Protein AF-A0A4Y2DE16-F1 (afdb_monomer)

Solvent-accessible surface area (backbone atoms only — not comparable to full-atom values): 7317 Å² total; per-residue (Å²): 122,81,62,39,61,54,33,52,76,71,64,49,88,58,48,91,75,67,40,81,88,37,67,68,49,38,42,52,48,53,42,47,43,38,72,76,58,60,56,80,66,57,80,79,70,42,56,50,52,67,37,72,87,43,82,62,26,63,57,46,47,53,53,46,35,57,73,73,64,53,92,62,85,50,69,67,59,40,50,53,48,52,49,51,50,33,53,51,47,61,49,48,62,49,49,53,64,55,59,64,60,75,71,75,73,83,78,76,84,87,82,82,79,81,84,82,81,135

Structure (mmCIF, N/CA/C/O backbone):
data_AF-A0A4Y2DE16-F1
#
_entry.id   AF-A0A4Y2DE16-F1
#
loop_
_atom_site.group_PDB
_atom_site.id
_atom_site.type_symbol
_atom_site.label_atom_id
_atom_site.label_alt_id
_atom_site.label_comp_id
_atom_site.label_asym_id
_atom_site.label_entity_id
_atom_site.label_seq_id
_atom_site.pdbx_PDB_ins_code
_atom_site.Cartn_x
_atom_site.Cartn_y
_atom_site.Cartn_z
_atom_site.occupancy
_atom_site.B_iso_or_equiv
_atom_site.auth_seq_id
_atom_site.auth_comp_id
_atom_site.auth_asym_id
_atom_site.auth_atom_id
_atom_site.pdbx_PDB_model_num
ATOM 1 N N . MET A 1 1 ? 9.498 14.409 6.745 1.00 49.62 1 MET A N 1
ATOM 2 C CA . MET A 1 1 ? 8.720 14.672 7.982 1.00 49.62 1 MET A CA 1
ATOM 3 C C . MET A 1 1 ? 7.240 14.266 7.889 1.00 49.62 1 MET A C 1
ATOM 5 O O . MET A 1 1 ? 6.677 13.946 8.925 1.00 49.62 1 MET A O 1
ATOM 9 N N . ALA A 1 2 ? 6.583 14.263 6.715 1.00 58.75 2 ALA A N 1
ATOM 10 C CA . ALA A 1 2 ? 5.144 13.948 6.627 1.00 58.75 2 ALA A CA 1
ATOM 11 C C . ALA A 1 2 ? 4.805 12.451 6.820 1.00 58.75 2 ALA A C 1
ATOM 13 O O . ALA A 1 2 ? 3.845 12.124 7.513 1.00 58.75 2 ALA A O 1
ATOM 14 N N . TYR A 1 3 ? 5.627 11.541 6.287 1.00 68.88 3 TYR A N 1
ATOM 15 C CA . TYR A 1 3 ? 5.362 10.093 6.335 1.00 68.88 3 TYR A CA 1
ATOM 16 C C . TYR A 1 3 ? 5.705 9.439 7.680 1.00 68.88 3 TYR A C 1
ATOM 18 O O . TYR A 1 3 ? 5.103 8.437 8.046 1.00 68.88 3 TYR A O 1
ATOM 26 N N . GLN A 1 4 ? 6.611 10.040 8.457 1.00 73.50 4 GLN A N 1
ATOM 27 C CA . GLN A 1 4 ? 7.114 9.477 9.715 1.00 73.50 4 GLN A CA 1
ATOM 28 C C . GLN A 1 4 ? 5.996 9.251 10.741 1.00 73.50 4 GLN A C 1
ATOM 30 O O . GLN A 1 4 ? 5.927 8.196 11.353 1.00 73.50 4 GLN A O 1
ATOM 35 N N . ARG A 1 5 ? 5.062 10.203 10.864 1.00 74.44 5 ARG A N 1
ATOM 36 C CA . ARG A 1 5 ? 3.916 10.083 11.783 1.00 74.44 5 ARG A CA 1
ATOM 37 C C . ARG A 1 5 ? 2.958 8.966 11.374 1.00 74.44 5 ARG A C 1
ATOM 39 O O . ARG A 1 5 ? 2.434 8.276 12.236 1.00 74.44 5 ARG A O 1
ATOM 46 N N . LYS A 1 6 ? 2.737 8.790 10.065 1.00 75.62 6 LYS A N 1
ATOM 47 C CA . LYS 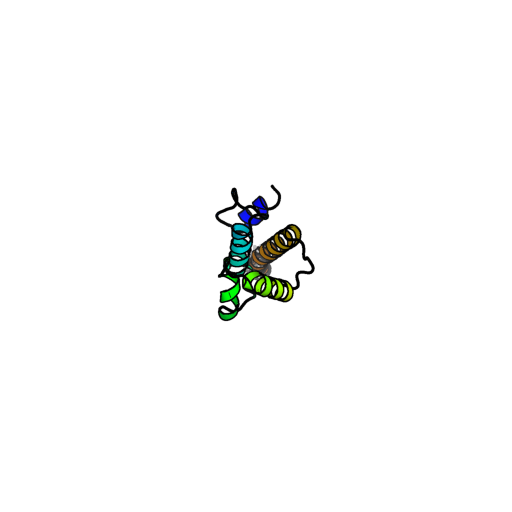A 1 6 ? 1.884 7.717 9.532 1.00 75.62 6 LYS A CA 1
ATOM 48 C C . LYS A 1 6 ? 2.548 6.353 9.744 1.00 75.62 6 LYS A C 1
ATOM 50 O O . LYS A 1 6 ? 1.899 5.436 10.217 1.00 75.62 6 LYS A O 1
ATOM 55 N N . LEU A 1 7 ? 3.848 6.245 9.471 1.00 80.88 7 LEU A N 1
ATOM 56 C CA . LEU A 1 7 ? 4.632 5.025 9.695 1.00 80.88 7 LEU A CA 1
ATOM 57 C C . LEU A 1 7 ? 4.718 4.645 11.182 1.00 80.88 7 LEU A C 1
ATOM 59 O O . LEU A 1 7 ? 4.628 3.467 11.511 1.00 80.88 7 LEU A O 1
ATOM 63 N N . GLU A 1 8 ? 4.862 5.630 12.072 1.00 79.19 8 GLU A N 1
ATOM 64 C CA . GLU A 1 8 ? 4.873 5.423 13.525 1.00 79.19 8 GLU A CA 1
ATOM 65 C C . GLU A 1 8 ? 3.511 4.972 14.046 1.00 79.19 8 GLU A C 1
ATOM 67 O O . GLU A 1 8 ? 3.450 4.024 14.824 1.00 79.19 8 GLU A O 1
ATOM 72 N N . ALA A 1 9 ? 2.425 5.586 13.566 1.00 76.69 9 ALA A N 1
ATOM 73 C CA . ALA A 1 9 ? 1.067 5.178 13.919 1.00 76.69 9 ALA A CA 1
ATOM 74 C C . ALA A 1 9 ? 0.779 3.717 13.538 1.00 76.69 9 ALA A C 1
ATOM 76 O O . ALA A 1 9 ? 0.062 3.043 14.265 1.00 76.69 9 ALA A O 1
ATOM 77 N N . LEU A 1 10 ? 1.374 3.243 12.439 1.00 78.31 10 LEU A N 1
ATOM 78 C CA . LEU A 1 10 ? 1.264 1.863 11.965 1.00 78.31 10 LEU A CA 1
ATOM 79 C C . LE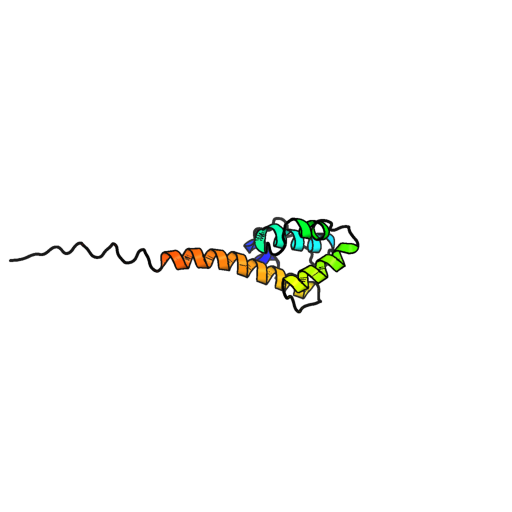U A 1 10 ? 2.268 0.905 12.646 1.00 78.31 10 LEU A C 1
ATOM 81 O O . LEU A 1 10 ? 2.181 -0.307 12.484 1.00 78.31 10 LEU A O 1
ATOM 85 N N . GLY A 1 11 ? 3.264 1.412 13.381 1.00 74.44 11 GLY A N 1
ATOM 86 C CA . GLY A 1 11 ? 4.301 0.584 14.009 1.00 74.44 11 GLY A CA 1
ATOM 87 C C . GLY A 1 11 ? 5.333 0.002 13.033 1.00 74.44 11 GLY A C 1
ATOM 88 O O . GLY A 1 11 ? 5.923 -1.049 13.299 1.00 74.44 11 GLY A O 1
ATOM 89 N N . TYR A 1 12 ? 5.575 0.659 11.895 1.00 77.94 12 TYR A N 1
ATOM 90 C CA . TYR A 1 12 ? 6.593 0.218 10.940 1.00 77.94 12 TYR A CA 1
ATOM 91 C C . TYR A 1 12 ? 7.998 0.335 11.549 1.00 77.94 12 TYR A C 1
ATOM 93 O O . TYR A 1 12 ? 8.325 1.329 12.175 1.00 77.94 12 TYR A O 1
ATOM 101 N N . MET A 1 13 ? 8.879 -0.649 11.364 1.00 69.12 13 MET A N 1
ATOM 102 C CA . MET A 1 13 ? 10.198 -0.658 12.026 1.00 69.12 13 MET A CA 1
ATOM 103 C C . MET A 1 13 ? 11.235 0.305 11.410 1.00 69.12 13 MET A C 1
ATOM 105 O O . MET A 1 13 ? 12.149 0.745 12.105 1.00 69.12 13 MET A O 1
ATOM 109 N N . LYS A 1 14 ? 11.095 0.683 10.128 1.00 68.88 14 LYS A N 1
ATOM 110 C CA . LYS A 1 14 ? 12.026 1.589 9.421 1.00 68.88 14 LYS A CA 1
ATOM 111 C C . LYS A 1 14 ? 11.505 3.033 9.315 1.00 68.88 14 LYS A C 1
ATOM 113 O O . LYS A 1 14 ? 11.547 3.645 8.256 1.00 68.88 14 LYS A O 1
ATOM 118 N N . ILE A 1 15 ? 11.005 3.611 10.403 1.00 73.31 15 ILE A N 1
ATOM 119 C CA . ILE A 1 15 ? 10.377 4.951 10.375 1.00 73.31 15 ILE A CA 1
ATOM 120 C C . ILE A 1 15 ? 11.379 6.077 10.045 1.00 73.31 15 ILE A C 1
ATOM 122 O O . ILE A 1 15 ? 11.011 7.067 9.418 1.00 73.31 15 ILE A O 1
ATOM 126 N N . ASN A 1 16 ? 12.641 5.942 10.473 1.00 69.12 16 ASN A N 1
ATOM 127 C CA . ASN A 1 16 ? 13.668 6.985 10.317 1.00 69.12 16 ASN A CA 1
ATOM 128 C C . ASN A 1 16 ? 14.462 6.902 9.003 1.00 69.12 16 ASN A C 1
ATOM 130 O O . ASN A 1 16 ? 15.017 7.911 8.583 1.00 69.12 16 ASN A O 1
ATOM 134 N N . ASP A 1 17 ? 14.515 5.726 8.376 1.00 74.62 17 ASP A N 1
ATOM 135 C CA . ASP A 1 17 ? 15.356 5.458 7.196 1.00 74.62 17 ASP A CA 1
ATOM 136 C C . ASP A 1 17 ? 14.529 5.255 5.913 1.00 74.62 17 ASP A C 1
ATOM 138 O O . ASP A 1 17 ? 15.066 5.056 4.831 1.00 74.62 17 ASP A O 1
ATOM 142 N N . PHE A 1 18 ? 13.197 5.309 6.017 1.00 80.56 18 PHE A N 1
ATOM 143 C CA . PHE A 1 18 ? 12.320 5.091 4.876 1.00 80.56 18 PHE A CA 1
ATOM 144 C C . PHE A 1 18 ? 12.476 6.191 3.818 1.00 80.56 18 PHE A C 1
ATOM 146 O O . PHE A 1 18 ? 12.200 7.369 4.070 1.00 80.56 18 PHE A O 1
ATOM 153 N N . ASN A 1 19 ? 12.833 5.775 2.603 1.00 82.00 19 ASN A N 1
ATOM 154 C CA . ASN A 1 19 ? 12.929 6.644 1.444 1.00 82.00 19 ASN A CA 1
ATOM 155 C C . ASN A 1 19 ? 11.914 6.239 0.364 1.00 82.00 19 ASN A C 1
ATOM 157 O O . ASN A 1 19 ? 12.066 5.209 -0.285 1.00 82.00 19 ASN A O 1
ATOM 161 N N . VAL A 1 20 ? 10.914 7.090 0.114 1.00 81.12 20 VAL A N 1
ATOM 162 C CA . VAL A 1 20 ? 9.889 6.864 -0.926 1.00 81.12 20 VAL A CA 1
ATOM 163 C C . VAL A 1 20 ? 10.474 6.832 -2.344 1.00 81.12 20 VAL A C 1
ATOM 165 O O . VAL A 1 20 ? 9.901 6.213 -3.236 1.00 81.12 20 VAL A O 1
ATOM 168 N N . PHE A 1 21 ? 11.632 7.464 -2.555 1.00 80.56 21 PHE A N 1
ATOM 169 C CA . PHE A 1 21 ? 12.328 7.455 -3.841 1.00 80.56 21 PHE A CA 1
ATOM 170 C C . PHE A 1 21 ? 13.118 6.162 -4.076 1.00 80.56 21 PHE A C 1
ATOM 172 O O . PHE A 1 21 ? 13.478 5.876 -5.215 1.00 80.56 21 PHE A O 1
ATOM 179 N N . CYS A 1 22 ? 13.378 5.381 -3.024 1.00 84.81 22 CYS A N 1
ATOM 180 C CA . CYS A 1 22 ? 14.061 4.101 -3.125 1.00 84.81 22 CYS A CA 1
ATOM 181 C C . CYS A 1 22 ? 13.057 3.012 -3.506 1.00 84.81 22 CYS A C 1
ATOM 183 O O . CYS A 1 22 ? 12.088 2.762 -2.787 1.00 84.81 22 CYS A O 1
ATOM 185 N N . ASP A 1 23 ? 13.299 2.346 -4.633 1.00 83.12 23 ASP A N 1
ATOM 186 C CA . ASP A 1 23 ? 12.464 1.244 -5.101 1.00 83.12 23 ASP A CA 1
ATOM 187 C C . ASP A 1 23 ? 12.337 0.128 -4.070 1.00 83.12 23 ASP A C 1
ATOM 189 O O . ASP A 1 23 ? 11.232 -0.336 -3.811 1.00 83.12 23 ASP A O 1
ATOM 193 N N . GLU A 1 24 ? 13.433 -0.274 -3.435 1.00 84.38 24 GLU A N 1
ATOM 194 C CA . GLU A 1 24 ? 13.410 -1.363 -2.459 1.00 84.38 24 GLU A CA 1
ATOM 195 C C . GLU A 1 24 ? 12.587 -1.014 -1.216 1.00 84.38 24 GLU A C 1
ATOM 197 O O . GLU A 1 24 ? 11.767 -1.827 -0.779 1.00 84.38 24 GLU A O 1
ATOM 202 N N . ASP A 1 25 ? 12.752 0.193 -0.665 1.00 85.44 25 ASP A N 1
ATOM 203 C CA . ASP A 1 25 ? 11.987 0.626 0.507 1.00 85.44 25 ASP A CA 1
ATOM 204 C C . ASP A 1 25 ? 10.513 0.838 0.164 1.00 85.44 25 ASP A C 1
ATOM 206 O O . ASP A 1 25 ? 9.647 0.388 0.915 1.00 85.44 25 ASP A O 1
ATOM 210 N N . PHE A 1 26 ? 10.205 1.442 -0.987 1.00 85.62 26 PHE A N 1
ATOM 211 C CA . PHE A 1 26 ? 8.826 1.619 -1.440 1.00 85.62 26 PHE A CA 1
ATOM 212 C C . PHE A 1 26 ? 8.124 0.272 -1.639 1.00 85.62 26 PHE A C 1
ATOM 214 O O . PHE A 1 26 ? 7.046 0.048 -1.087 1.00 85.62 26 PHE A O 1
ATOM 221 N N . ARG A 1 27 ? 8.752 -0.658 -2.368 1.00 87.19 27 ARG A N 1
ATOM 222 C CA . ARG A 1 27 ? 8.202 -2.000 -2.612 1.00 87.19 27 ARG A CA 1
ATOM 223 C C . ARG A 1 27 ? 8.015 -2.760 -1.296 1.00 87.19 27 ARG A C 1
ATOM 225 O O . ARG A 1 27 ? 6.961 -3.353 -1.076 1.00 87.19 27 ARG A O 1
ATOM 232 N N . SER A 1 28 ? 8.990 -2.679 -0.387 1.00 85.31 28 SER A N 1
ATOM 233 C CA . SER A 1 28 ? 8.912 -3.301 0.942 1.00 85.31 28 SER A CA 1
ATOM 234 C C . SER A 1 28 ? 7.794 -2.711 1.804 1.00 85.31 28 SER A C 1
ATOM 236 O O . SER A 1 28 ? 7.117 -3.455 2.514 1.00 85.31 28 SER A O 1
ATOM 238 N N . LEU A 1 29 ? 7.575 -1.394 1.741 1.00 85.50 29 LEU A N 1
ATOM 239 C CA . LEU A 1 29 ? 6.480 -0.734 2.447 1.00 85.50 29 LEU A CA 1
ATOM 240 C C . LEU A 1 29 ? 5.124 -1.208 1.922 1.00 85.50 29 LEU A C 1
ATOM 242 O O . LEU A 1 29 ? 4.271 -1.564 2.726 1.00 85.50 29 LEU A O 1
ATOM 246 N N . VAL A 1 30 ? 4.928 -1.250 0.601 1.00 85.88 30 VAL A N 1
ATOM 247 C CA . VAL A 1 30 ? 3.664 -1.702 -0.010 1.00 85.88 30 VAL A CA 1
ATOM 248 C C . VAL A 1 30 ? 3.336 -3.134 0.418 1.00 85.88 30 VAL A C 1
ATOM 250 O O . VAL A 1 30 ? 2.224 -3.397 0.867 1.00 85.88 30 VAL A O 1
ATOM 253 N N . VAL A 1 31 ? 4.313 -4.046 0.354 1.00 84.88 31 VAL A N 1
ATOM 254 C CA . VAL A 1 31 ? 4.139 -5.441 0.801 1.00 84.88 31 VAL A CA 1
ATOM 255 C C . VAL A 1 31 ? 3.785 -5.509 2.281 1.00 84.88 31 VAL A C 1
ATOM 257 O O . VAL A 1 31 ? 2.923 -6.291 2.674 1.00 84.88 31 VAL A O 1
ATOM 260 N N . TRP A 1 32 ? 4.443 -4.698 3.109 1.00 86.75 32 TRP A N 1
ATOM 261 C CA . TRP A 1 32 ? 4.175 -4.663 4.540 1.00 86.75 32 TRP A CA 1
ATOM 262 C C . TRP A 1 32 ? 2.769 -4.129 4.846 1.00 86.75 32 TRP A C 1
ATOM 264 O O . TRP A 1 32 ? 2.045 -4.754 5.620 1.00 86.75 32 TRP A O 1
ATOM 274 N N . LEU A 1 33 ? 2.358 -3.028 4.203 1.00 85.44 33 LEU A N 1
ATOM 275 C CA . LEU A 1 33 ? 1.013 -2.461 4.343 1.00 85.44 33 LEU A CA 1
ATOM 276 C C . LEU A 1 33 ? -0.045 -3.478 3.928 1.00 85.44 33 LEU A C 1
ATOM 278 O O . LEU A 1 33 ? -1.036 -3.647 4.630 1.00 85.44 33 LEU A O 1
ATOM 282 N N . GLU A 1 34 ? 0.183 -4.187 2.828 1.00 84.25 34 GLU A N 1
ATOM 283 C CA . GLU A 1 34 ? -0.738 -5.199 2.334 1.00 84.25 34 GLU A CA 1
ATOM 284 C C . GLU A 1 34 ? -0.832 -6.427 3.247 1.00 84.25 34 GLU A C 1
ATOM 286 O O . GLU A 1 34 ? -1.920 -6.943 3.492 1.00 84.25 34 GLU A O 1
ATOM 291 N N . ASP A 1 35 ? 0.287 -6.890 3.799 1.00 80.62 35 ASP A N 1
ATOM 292 C CA . ASP A 1 35 ? 0.306 -8.085 4.641 1.00 80.62 35 ASP A CA 1
ATOM 293 C C . ASP A 1 35 ? -0.242 -7.828 6.056 1.00 80.62 35 ASP A C 1
ATOM 295 O O . ASP A 1 35 ? -0.960 -8.663 6.624 1.00 80.62 35 ASP A O 1
ATOM 299 N N . GLN A 1 36 ? 0.067 -6.660 6.622 1.00 76.06 36 GLN A N 1
ATOM 300 C CA . GLN A 1 36 ? -0.259 -6.327 8.006 1.00 76.06 36 GLN A CA 1
ATOM 301 C C . GLN A 1 36 ? -1.570 -5.551 8.148 1.00 76.06 36 GLN A C 1
ATOM 303 O O . GLN A 1 36 ? -2.318 -5.846 9.076 1.00 76.06 36 GLN A O 1
ATOM 308 N N . VAL A 1 37 ? -1.874 -4.621 7.234 1.00 80.12 37 VAL A N 1
ATOM 309 C CA . VAL A 1 37 ? -2.948 -3.631 7.429 1.00 80.12 37 VAL A CA 1
ATOM 310 C C . VAL A 1 37 ? -4.082 -3.770 6.412 1.00 80.12 37 VAL A C 1
ATOM 312 O O . VAL A 1 37 ? -5.230 -3.967 6.796 1.00 80.12 37 VAL A O 1
ATOM 315 N N . ILE A 1 38 ? -3.783 -3.667 5.116 1.00 83.31 38 ILE A N 1
ATOM 316 C CA . ILE A 1 38 ? -4.793 -3.582 4.053 1.00 83.31 38 ILE A CA 1
ATOM 317 C C . ILE A 1 38 ? -5.432 -4.950 3.782 1.00 83.31 38 ILE A C 1
ATOM 319 O O . ILE A 1 38 ? -6.656 -5.033 3.679 1.00 83.31 38 ILE A O 1
ATOM 323 N N . ARG A 1 39 ? -4.624 -6.019 3.702 1.00 79.19 39 ARG A N 1
ATOM 324 C CA . ARG A 1 39 ? -5.045 -7.418 3.488 1.00 79.19 39 ARG A CA 1
ATOM 325 C C . ARG A 1 39 ? -6.138 -7.587 2.423 1.00 79.19 39 ARG A C 1
ATOM 327 O O . ARG A 1 39 ? -7.029 -8.419 2.583 1.00 79.19 39 ARG A O 1
ATOM 334 N N . GLN A 1 40 ? -6.075 -6.813 1.343 1.00 75.12 40 GLN A N 1
ATOM 335 C CA . GLN A 1 40 ? -7.030 -6.885 0.238 1.00 75.12 40 GLN A CA 1
ATOM 336 C C . GLN A 1 40 ? -6.822 -8.120 -0.642 1.00 75.12 40 GLN A C 1
ATOM 338 O O . GLN A 1 40 ? -7.791 -8.700 -1.125 1.00 75.12 40 GLN A O 1
ATOM 343 N N . TYR A 1 41 ? -5.579 -8.554 -0.822 1.00 72.31 41 TYR A N 1
ATOM 344 C CA . TYR A 1 41 ? -5.213 -9.691 -1.646 1.00 72.31 41 TYR A CA 1
ATOM 345 C C . TYR A 1 41 ? -5.225 -11.010 -0.876 1.00 72.31 41 TYR A C 1
ATOM 347 O O . TYR A 1 41 ? -4.693 -11.127 0.240 1.00 72.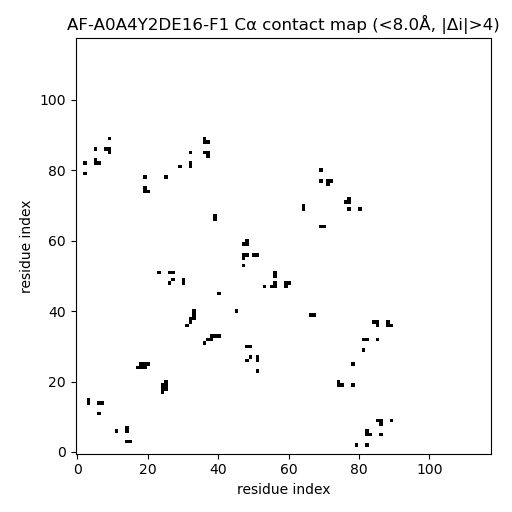31 41 TYR A O 1
ATOM 355 N N . ALA A 1 42 ? -5.765 -12.035 -1.542 1.00 68.06 42 ALA A N 1
ATOM 356 C CA . ALA A 1 42 ? -5.608 -13.429 -1.161 1.00 68.06 42 ALA A CA 1
ATOM 357 C C . ALA A 1 42 ? -4.129 -13.838 -1.226 1.00 68.06 42 ALA A C 1
ATOM 359 O O . ALA A 1 42 ? -3.336 -13.276 -1.977 1.00 68.06 42 ALA A O 1
ATOM 360 N N . ILE A 1 43 ? -3.748 -14.829 -0.420 1.00 66.19 43 ILE A N 1
ATOM 361 C CA . ILE A 1 43 ? -2.350 -15.259 -0.242 1.00 66.19 43 ILE A CA 1
ATOM 362 C C . ILE A 1 43 ? -1.682 -15.646 -1.577 1.00 6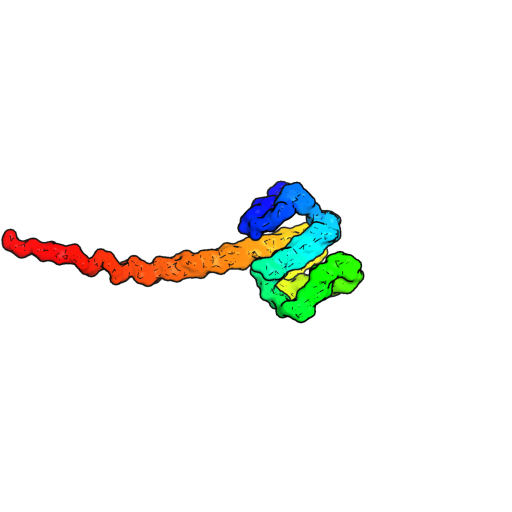6.19 43 ILE A C 1
ATOM 364 O O . ILE A 1 43 ? -0.472 -15.480 -1.723 1.00 66.19 43 ILE A O 1
ATOM 368 N N . GLU A 1 44 ? -2.464 -16.117 -2.547 1.00 70.00 44 GLU A N 1
ATOM 369 C CA . GLU A 1 44 ? -2.001 -16.586 -3.858 1.00 70.00 44 GLU A CA 1
ATOM 370 C C . GLU A 1 44 ? -1.513 -15.436 -4.758 1.00 70.00 44 GLU A C 1
ATOM 372 O O . GLU A 1 44 ? -0.443 -15.527 -5.357 1.00 70.00 44 GLU A O 1
ATOM 377 N N . ASP A 1 45 ? -2.214 -14.304 -4.758 1.00 70.25 45 ASP A N 1
ATOM 378 C CA . ASP A 1 45 ? -1.859 -13.105 -5.528 1.00 70.25 45 ASP A CA 1
ATOM 379 C C . ASP A 1 45 ? -0.786 -12.229 -4.846 1.00 70.25 45 ASP A C 1
ATOM 381 O O . ASP A 1 45 ? -0.282 -11.267 -5.428 1.00 70.25 45 ASP A O 1
ATOM 385 N N . ARG A 1 46 ? -0.376 -12.560 -3.611 1.00 70.25 46 ARG A N 1
ATOM 386 C CA . ARG A 1 46 ? 0.714 -11.849 -2.908 1.00 70.25 46 ARG A CA 1
ATOM 387 C C . ARG A 1 46 ? 2.104 -12.227 -3.407 1.00 70.25 46 ARG A C 1
ATOM 389 O O . ARG A 1 46 ? 3.060 -11.501 -3.132 1.00 70.25 46 ARG A O 1
ATOM 396 N N . ALA A 1 47 ? 2.239 -13.362 -4.094 1.00 74.81 47 ALA A N 1
ATOM 397 C CA . ALA A 1 47 ? 3.516 -13.855 -4.601 1.00 74.81 47 ALA A CA 1
ATOM 398 C C . ALA A 1 47 ? 4.272 -12.819 -5.464 1.00 74.81 47 ALA A C 1
ATOM 400 O O . ALA A 1 47 ? 5.419 -12.524 -5.123 1.00 74.81 47 ALA A O 1
ATOM 401 N N . PRO A 1 48 ? 3.663 -12.197 -6.496 1.00 76.31 48 PRO A N 1
ATOM 402 C CA . PRO A 1 48 ? 4.354 -11.210 -7.327 1.00 76.31 48 PRO A CA 1
ATOM 403 C C . PRO A 1 48 ? 4.692 -9.910 -6.581 1.00 76.31 48 PRO A C 1
ATOM 405 O O . PRO A 1 48 ? 5.764 -9.349 -6.799 1.00 76.31 48 PRO A O 1
ATOM 408 N N . LEU A 1 49 ? 3.844 -9.459 -5.646 1.00 78.94 49 LEU A N 1
ATOM 409 C CA . LEU A 1 49 ? 4.115 -8.269 -4.825 1.00 78.94 49 LEU A CA 1
ATOM 410 C C . LEU A 1 49 ? 5.285 -8.493 -3.858 1.00 78.94 49 LEU A C 1
ATOM 412 O O . LEU A 1 49 ? 6.088 -7.584 -3.649 1.00 78.94 49 LEU A O 1
ATOM 416 N N . ARG A 1 50 ? 5.422 -9.704 -3.299 1.00 74.94 50 ARG A N 1
ATOM 417 C CA . ARG A 1 50 ? 6.551 -10.081 -2.430 1.00 74.94 50 ARG A CA 1
ATOM 418 C C . ARG A 1 50 ? 7.886 -10.111 -3.163 1.00 74.94 50 ARG A C 1
ATOM 420 O O . ARG A 1 50 ? 8.925 -9.910 -2.533 1.00 74.94 50 ARG A O 1
ATOM 427 N N . THR A 1 51 ? 7.887 -10.376 -4.465 1.00 79.75 51 THR A N 1
ATOM 428 C CA . THR A 1 51 ? 9.120 -10.434 -5.250 1.00 79.75 51 THR A CA 1
ATOM 429 C C . THR A 1 51 ? 9.533 -9.035 -5.706 1.00 79.75 51 THR A C 1
ATOM 431 O O . THR A 1 51 ? 9.410 -8.678 -6.873 1.00 79.75 51 THR A O 1
ATOM 434 N N . ILE A 1 52 ? 10.079 -8.241 -4.778 1.00 77.81 52 ILE A N 1
ATOM 435 C CA . ILE A 1 52 ? 10.496 -6.847 -5.025 1.00 77.81 52 ILE A CA 1
ATOM 436 C C . ILE A 1 52 ? 11.549 -6.692 -6.136 1.00 77.81 52 ILE A C 1
ATOM 438 O O . ILE A 1 52 ? 11.708 -5.599 -6.664 1.00 77.81 52 ILE A O 1
ATOM 442 N N . ALA A 1 53 ? 12.263 -7.762 -6.495 1.00 74.06 53 ALA A N 1
ATOM 443 C CA . ALA A 1 53 ? 13.278 -7.772 -7.550 1.00 74.06 53 ALA A CA 1
ATOM 444 C C . ALA A 1 53 ? 12.735 -8.195 -8.930 1.00 74.06 53 ALA A C 1
ATOM 446 O O . ALA A 1 53 ? 13.484 -8.165 -9.906 1.00 74.06 53 ALA A O 1
ATOM 447 N N . SER A 1 54 ? 11.466 -8.604 -9.032 1.00 75.31 54 SER A N 1
ATOM 448 C CA . SER A 1 54 ? 10.894 -9.026 -10.313 1.00 75.31 54 SER A CA 1
ATOM 449 C C . SER A 1 54 ? 10.545 -7.826 -11.199 1.00 75.31 54 SER A C 1
ATOM 451 O O . SER A 1 54 ? 10.018 -6.831 -10.697 1.00 75.31 54 SER A O 1
ATOM 453 N N . PRO A 1 55 ? 10.767 -7.918 -12.521 1.00 75.75 55 PRO A N 1
ATOM 454 C CA . PRO A 1 55 ? 10.281 -6.920 -13.474 1.00 75.75 55 PRO A CA 1
ATOM 455 C C . PRO A 1 55 ? 8.744 -6.895 -13.543 1.00 75.75 55 PRO A C 1
ATOM 457 O O . PRO A 1 55 ? 8.155 -5.838 -13.738 1.00 75.75 55 PRO A O 1
ATOM 460 N N . ASP A 1 56 ? 8.084 -8.027 -13.279 1.00 81.19 56 ASP A N 1
ATOM 461 C CA . ASP A 1 56 ? 6.620 -8.136 -13.185 1.00 81.19 56 ASP A CA 1
ATOM 462 C C . ASP A 1 56 ? 6.022 -7.426 -11.956 1.00 81.19 56 ASP A C 1
ATOM 464 O O . ASP A 1 56 ? 4.802 -7.317 -11.831 1.00 81.19 56 ASP A O 1
ATOM 468 N N . TRP A 1 57 ? 6.859 -6.914 -11.042 1.00 84.50 57 TRP A N 1
ATOM 469 C CA . TRP A 1 57 ? 6.387 -6.206 -9.852 1.00 84.50 57 TRP A CA 1
ATOM 470 C C . TRP A 1 57 ? 5.593 -4.949 -10.216 1.00 84.50 57 TRP A C 1
ATOM 472 O O . TRP A 1 57 ? 4.585 -4.664 -9.582 1.00 84.50 57 TRP A O 1
ATOM 482 N N . GLU A 1 58 ? 6.000 -4.214 -11.255 1.00 82.62 58 GLU A N 1
ATOM 483 C CA . GLU A 1 58 ? 5.280 -3.013 -11.696 1.00 82.62 58 GLU A CA 1
ATOM 484 C C . GLU A 1 58 ? 3.880 -3.333 -12.238 1.00 82.62 58 GLU A C 1
ATOM 486 O O . GLU A 1 58 ? 2.949 -2.553 -12.033 1.00 82.62 58 GLU A O 1
ATOM 491 N N . ASP A 1 59 ? 3.710 -4.477 -12.902 1.00 85.19 59 ASP A N 1
ATOM 492 C CA . ASP A 1 59 ? 2.415 -4.917 -13.430 1.00 85.19 59 ASP A CA 1
ATOM 493 C C . ASP A 1 59 ? 1.484 -5.387 -12.303 1.00 85.19 59 ASP A C 1
ATOM 495 O O . ASP A 1 59 ? 0.336 -4.940 -12.186 1.00 85.19 59 ASP A O 1
ATOM 499 N N . ALA A 1 60 ? 2.029 -6.184 -11.380 1.00 84.06 60 ALA A N 1
ATOM 500 C CA . ALA A 1 60 ? 1.335 -6.573 -10.160 1.00 84.06 60 ALA A CA 1
ATOM 501 C C . ALA A 1 60 ? 0.956 -5.351 -9.312 1.00 84.06 60 ALA A C 1
ATOM 503 O O . ALA A 1 60 ? -0.152 -5.281 -8.787 1.00 84.06 60 ALA A O 1
ATOM 504 N N . PHE A 1 61 ? 1.835 -4.351 -9.230 1.00 84.44 61 PHE A N 1
ATOM 505 C CA . PHE A 1 61 ? 1.576 -3.107 -8.518 1.00 84.44 61 PHE A CA 1
ATOM 506 C C . PHE A 1 61 ? 0.479 -2.269 -9.186 1.00 84.44 61 PHE A C 1
ATOM 508 O O . PHE A 1 61 ? -0.383 -1.733 -8.498 1.00 84.44 61 PHE A O 1
ATOM 515 N N . LYS A 1 62 ? 0.425 -2.193 -10.520 1.00 84.94 62 LYS A N 1
ATOM 516 C CA . LYS A 1 62 ? -0.690 -1.530 -11.223 1.00 84.94 62 LYS A CA 1
ATOM 517 C C . LYS A 1 62 ? -2.022 -2.230 -10.974 1.00 84.94 62 LYS A C 1
ATOM 519 O O . LYS A 1 62 ? -3.026 -1.568 -10.711 1.00 84.94 62 LYS A O 1
ATOM 524 N N . THR A 1 63 ? -2.026 -3.559 -11.021 1.00 84.88 63 THR A N 1
ATOM 525 C CA . THR A 1 63 ? -3.212 -4.361 -10.694 1.00 84.88 63 THR A CA 1
ATOM 526 C C . THR A 1 63 ? -3.636 -4.119 -9.247 1.00 84.88 63 THR A C 1
ATOM 528 O O . THR A 1 63 ? -4.816 -3.893 -8.979 1.00 84.88 63 THR A O 1
ATOM 531 N N . TYR A 1 64 ? -2.658 -4.051 -8.341 1.00 84.75 64 TYR A N 1
ATOM 532 C CA . TYR A 1 64 ? -2.863 -3.729 -6.937 1.00 84.75 64 TYR A CA 1
ATOM 533 C C . TYR A 1 64 ? -3.533 -2.369 -6.750 1.00 84.75 64 TYR A C 1
ATOM 535 O O . TYR A 1 64 ? -4.547 -2.277 -6.061 1.00 84.75 64 TYR A O 1
ATOM 543 N N . LEU A 1 65 ? -3.026 -1.329 -7.418 1.00 85.00 65 LEU A N 1
ATOM 544 C CA . LEU A 1 65 ? -3.608 0.014 -7.379 1.00 85.00 65 LEU A CA 1
ATOM 545 C C . LEU A 1 65 ? -5.058 0.035 -7.862 1.00 85.00 65 LEU A C 1
ATOM 547 O O . LEU A 1 65 ? -5.886 0.723 -7.268 1.00 85.00 65 LEU A O 1
ATOM 551 N N . ASN A 1 66 ? -5.384 -0.752 -8.887 1.00 83.75 66 ASN A N 1
ATOM 552 C CA . ASN A 1 66 ? -6.757 -0.885 -9.363 1.00 83.75 66 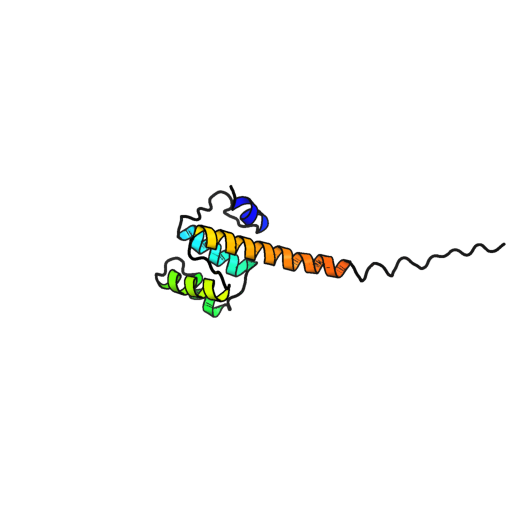ASN A CA 1
ATOM 553 C C . ASN A 1 66 ? -7.654 -1.593 -8.330 1.00 83.75 66 ASN A C 1
ATOM 555 O O . ASN A 1 66 ? -8.765 -1.137 -8.063 1.00 83.75 66 ASN A O 1
ATOM 559 N N . ALA A 1 67 ? -7.155 -2.649 -7.678 1.00 82.00 67 ALA A N 1
ATOM 560 C CA . ALA A 1 67 ? -7.886 -3.364 -6.629 1.00 82.00 67 ALA A CA 1
ATOM 561 C C . ALA A 1 67 ? -8.217 -2.458 -5.433 1.00 82.00 67 ALA A C 1
ATOM 563 O O . ALA A 1 67 ? -9.351 -2.444 -4.958 1.00 82.00 67 ALA A O 1
ATOM 564 N N . VAL A 1 68 ? -7.264 -1.627 -5.000 1.00 81.56 68 VAL A N 1
ATOM 565 C CA . VAL A 1 68 ? -7.499 -0.630 -3.943 1.00 81.56 68 VAL A CA 1
ATOM 566 C C . VAL A 1 68 ? -8.235 0.623 -4.456 1.00 81.56 68 VAL A C 1
ATOM 568 O O . VAL A 1 68 ? -8.537 1.520 -3.674 1.00 81.56 68 VAL A O 1
ATOM 571 N N . SER A 1 69 ? -8.572 0.689 -5.751 1.00 83.31 69 SER A N 1
ATOM 572 C CA . SER A 1 69 ? -9.196 1.849 -6.409 1.00 83.31 69 SER A CA 1
ATOM 573 C C . SER A 1 69 ? -8.421 3.156 -6.189 1.00 83.31 69 SER A C 1
ATOM 575 O O . SER A 1 69 ? -9.010 4.213 -5.953 1.00 83.31 69 SER A O 1
ATOM 577 N N . CYS A 1 70 ? -7.090 3.091 -6.253 1.00 80.81 70 CYS A N 1
ATOM 578 C CA . CYS A 1 70 ? -6.224 4.262 -6.173 1.00 80.81 70 CYS A CA 1
ATOM 579 C C . CYS A 1 70 ? -6.251 5.028 -7.512 1.00 80.81 70 CYS A C 1
ATOM 581 O O . CYS A 1 70 ? -5.889 4.456 -8.542 1.00 80.81 70 CYS A O 1
ATOM 583 N N . PRO A 1 71 ? -6.654 6.314 -7.534 1.00 80.06 71 PRO A N 1
ATOM 584 C CA . PRO A 1 71 ? -6.715 7.112 -8.761 1.00 80.06 71 PRO A CA 1
ATOM 585 C C . PRO A 1 71 ? -5.377 7.777 -9.133 1.00 80.06 71 PRO A C 1
ATOM 587 O O . PRO A 1 71 ? -5.304 8.462 -10.152 1.00 80.06 71 PRO A O 1
ATOM 590 N N . PHE A 1 72 ? -4.338 7.621 -8.310 1.00 82.12 72 PHE A N 1
ATOM 591 C CA . PHE A 1 72 ? -3.052 8.298 -8.475 1.00 82.12 72 PHE A CA 1
ATOM 592 C C . PHE A 1 72 ? -2.050 7.430 -9.237 1.00 82.12 72 PHE A C 1
ATOM 594 O O . PHE A 1 72 ? -2.076 6.204 -9.157 1.00 82.12 72 PHE A O 1
ATOM 601 N N . SER A 1 73 ? -1.152 8.084 -9.973 1.00 78.06 73 SER A N 1
ATOM 602 C CA . SER A 1 73 ? -0.049 7.432 -10.700 1.00 78.06 73 SER A CA 1
ATOM 603 C C . SER A 1 73 ? 1.328 7.861 -10.188 1.00 78.06 73 SER A C 1
ATOM 605 O O . SER A 1 73 ? 2.311 7.158 -10.418 1.00 78.06 73 SER A O 1
ATOM 607 N N . ASP A 1 74 ? 1.405 8.983 -9.469 1.00 84.69 74 ASP A N 1
ATOM 608 C CA . ASP A 1 74 ? 2.637 9.483 -8.875 1.00 84.69 74 ASP A CA 1
ATOM 609 C C . ASP A 1 74 ? 3.030 8.689 -7.632 1.00 84.69 74 ASP A C 1
ATOM 611 O O . ASP A 1 74 ? 2.219 8.420 -6.746 1.00 84.69 74 ASP A O 1
ATOM 615 N N . ARG A 1 75 ? 4.315 8.341 -7.540 1.00 81.75 75 ARG A N 1
ATOM 616 C CA . ARG A 1 75 ? 4.852 7.487 -6.471 1.00 81.75 75 ARG A CA 1
ATOM 617 C C . ARG A 1 75 ? 4.590 8.057 -5.079 1.00 81.75 75 ARG A C 1
ATOM 619 O O . ARG A 1 75 ? 4.233 7.314 -4.168 1.00 81.75 75 ARG A O 1
ATOM 626 N N . GLU A 1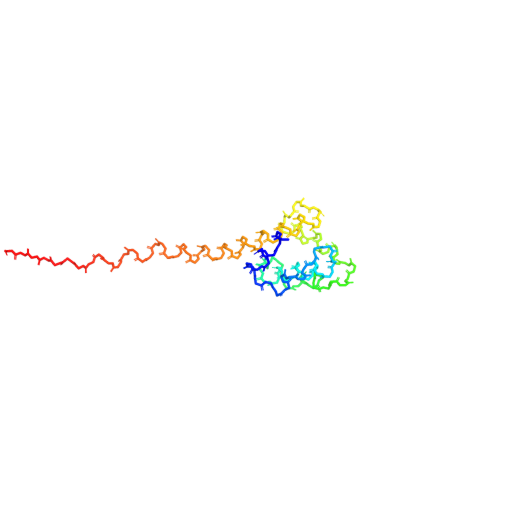 76 ? 4.765 9.365 -4.923 1.00 84.06 76 GLU A N 1
ATOM 627 C CA . GLU A 1 76 ? 4.556 10.062 -3.652 1.00 84.06 76 GLU A CA 1
ATOM 628 C C . GLU A 1 76 ? 3.077 10.096 -3.262 1.00 84.06 76 GLU A C 1
ATOM 630 O O . GLU A 1 76 ? 2.740 9.779 -2.123 1.00 84.06 76 GLU A O 1
ATOM 635 N N . GLU A 1 77 ? 2.190 10.411 -4.209 1.00 86.19 77 GLU A N 1
ATOM 636 C CA . GLU A 1 77 ? 0.745 10.446 -3.966 1.00 86.19 77 GLU A CA 1
ATOM 637 C C . GLU A 1 77 ? 0.197 9.053 -3.656 1.00 86.19 77 GLU A C 1
ATOM 639 O O . GLU A 1 77 ? -0.582 8.884 -2.722 1.00 86.19 77 GLU A O 1
ATOM 644 N N . VAL A 1 78 ? 0.657 8.036 -4.386 1.00 86.69 78 VAL A N 1
ATOM 645 C CA . VAL A 1 78 ? 0.306 6.638 -4.135 1.00 86.69 78 VAL A CA 1
ATOM 646 C C . VAL A 1 78 ? 0.798 6.190 -2.756 1.00 86.69 78 VAL A C 1
ATOM 648 O O . VAL A 1 78 ? 0.038 5.560 -2.021 1.00 86.69 78 VAL A O 1
ATOM 651 N N . ALA A 1 79 ? 2.032 6.537 -2.366 1.00 84.56 79 ALA A N 1
ATOM 652 C CA . ALA A 1 79 ? 2.541 6.258 -1.021 1.00 84.56 79 ALA A CA 1
ATOM 653 C C . ALA A 1 79 ? 1.671 6.924 0.052 1.00 84.56 79 ALA A C 1
ATOM 655 O O . ALA A 1 79 ? 1.278 6.282 1.027 1.00 84.56 79 ALA A O 1
ATOM 656 N N . ASP A 1 80 ? 1.360 8.211 -0.128 1.00 84.50 80 ASP A N 1
ATOM 657 C CA . ASP A 1 80 ? 0.568 8.982 0.825 1.00 84.50 80 ASP A CA 1
ATOM 658 C C . ASP A 1 80 ? -0.855 8.430 0.959 1.00 84.50 80 ASP A C 1
ATOM 660 O O . ASP A 1 80 ? -1.364 8.301 2.080 1.00 84.50 80 ASP A O 1
ATOM 664 N N . TRP A 1 81 ? -1.452 8.040 -0.170 1.00 88.25 81 TRP A N 1
ATOM 665 C CA . TRP A 1 81 ? -2.770 7.427 -0.255 1.00 88.25 81 TRP A CA 1
ATOM 666 C C . TRP A 1 81 ? -2.803 6.061 0.428 1.00 88.25 81 TRP A C 1
ATOM 668 O O . TRP A 1 81 ? -3.687 5.823 1.250 1.00 88.25 81 TRP A O 1
ATOM 678 N N . LEU A 1 82 ? -1.821 5.189 0.167 1.00 86.69 82 LEU A N 1
ATOM 679 C CA . LEU A 1 82 ? -1.731 3.865 0.795 1.00 86.69 82 LEU A CA 1
ATOM 680 C C . LEU A 1 82 ? -1.540 3.974 2.306 1.00 86.69 82 LEU A C 1
ATOM 682 O O . LEU A 1 82 ? -2.223 3.291 3.068 1.00 86.69 82 LEU A O 1
ATOM 686 N N . LEU A 1 83 ? -0.668 4.881 2.753 1.00 85.38 83 LEU A N 1
ATOM 687 C CA . LEU A 1 83 ? -0.496 5.177 4.173 1.00 85.38 83 LEU A CA 1
ATOM 688 C C . LEU A 1 83 ? -1.789 5.730 4.788 1.00 85.38 83 LEU A C 1
ATOM 690 O O . LEU A 1 83 ? -2.149 5.357 5.901 1.00 85.38 83 LEU A O 1
ATOM 694 N N . GLY A 1 84 ? -2.506 6.604 4.076 1.00 84.62 84 GLY A N 1
ATOM 695 C CA . GLY A 1 84 ? -3.796 7.136 4.512 1.00 84.62 84 GLY A CA 1
ATOM 696 C C . GLY A 1 84 ? -4.877 6.058 4.625 1.00 84.62 84 GLY A C 1
ATOM 697 O O . GLY A 1 84 ? -5.617 6.037 5.610 1.00 84.62 84 GLY A O 1
ATOM 698 N N . LEU A 1 85 ? -4.941 5.140 3.658 1.00 85.19 85 LEU A N 1
ATOM 699 C CA . LEU A 1 85 ? -5.847 3.994 3.682 1.00 85.19 85 LEU A CA 1
ATOM 700 C C . LEU A 1 85 ? -5.527 3.074 4.863 1.00 85.19 85 LEU A C 1
ATOM 702 O O . LEU A 1 85 ? -6.431 2.726 5.616 1.00 85.19 85 LEU A O 1
ATOM 706 N N . ALA A 1 86 ? -4.253 2.727 5.048 1.00 85.88 86 ALA A N 1
ATOM 707 C CA . ALA A 1 86 ? -3.793 1.867 6.130 1.00 85.88 86 ALA A CA 1
ATOM 708 C C . ALA A 1 86 ? -4.131 2.454 7.506 1.00 85.88 86 ALA A C 1
ATOM 710 O O . ALA A 1 86 ? -4.751 1.782 8.327 1.00 85.88 86 ALA A O 1
ATOM 711 N N . VAL A 1 87 ? -3.833 3.740 7.726 1.00 83.00 87 VAL A N 1
ATOM 712 C CA . VAL A 1 87 ? -4.226 4.442 8.956 1.00 83.00 87 VAL A CA 1
ATOM 713 C C . VAL A 1 87 ? -5.746 4.409 9.122 1.00 83.00 87 VAL A C 1
ATOM 715 O O . VAL A 1 87 ? -6.242 4.136 10.209 1.00 83.00 87 VAL A O 1
ATOM 718 N N . ARG A 1 88 ? -6.528 4.624 8.058 1.00 82.25 88 ARG A N 1
ATOM 719 C CA . ARG A 1 88 ? -7.994 4.567 8.153 1.00 82.25 88 ARG A CA 1
ATOM 720 C C . ARG A 1 88 ? -8.511 3.175 8.526 1.00 82.25 88 ARG A C 1
ATOM 722 O O . ARG A 1 88 ? -9.502 3.101 9.245 1.00 82.25 88 ARG A O 1
ATOM 729 N N . LEU A 1 89 ? -7.877 2.105 8.053 1.00 80.75 89 LEU A N 1
ATOM 730 C CA . LEU A 1 89 ? -8.235 0.726 8.399 1.00 80.75 89 LEU A CA 1
ATO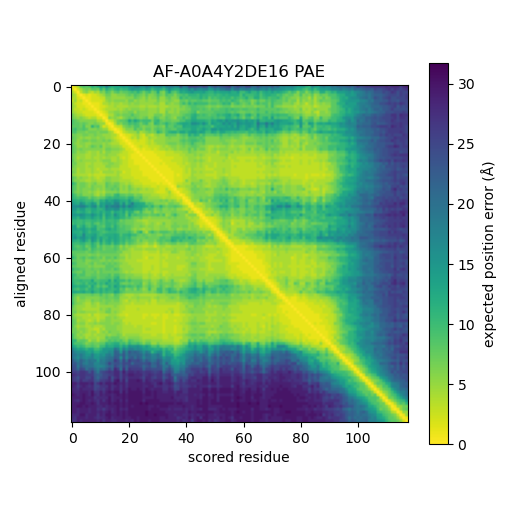M 731 C C . LEU A 1 89 ? -7.877 0.399 9.853 1.00 80.75 89 LEU A C 1
ATOM 733 O O . LEU A 1 89 ? -8.739 -0.074 10.589 1.00 80.75 89 LEU A O 1
ATOM 737 N N . GLU A 1 90 ? -6.666 0.745 10.297 1.00 77.44 90 GLU A N 1
ATOM 738 C CA . GLU A 1 90 ? -6.236 0.580 11.694 1.00 77.44 90 GLU A CA 1
ATOM 739 C C . GLU A 1 90 ? -7.125 1.355 12.672 1.00 77.44 90 GLU A C 1
ATOM 741 O O . GLU A 1 90 ? -7.540 0.839 13.713 1.00 77.44 90 GLU A O 1
ATOM 746 N N . TYR A 1 91 ? -7.469 2.599 12.335 1.00 71.00 91 TYR A N 1
ATOM 747 C CA . TYR A 1 91 ? -8.390 3.385 13.149 1.00 71.00 91 TYR A CA 1
ATOM 748 C C . TYR A 1 91 ? -9.829 2.873 13.032 1.00 71.00 91 TYR A C 1
ATOM 750 O O . TYR A 1 91 ? -10.534 2.877 14.034 1.00 71.00 91 TYR A O 1
ATOM 758 N N . GLY A 1 92 ? -10.267 2.411 11.858 1.00 65.88 92 GLY A N 1
ATOM 759 C CA . GLY A 1 92 ? -11.599 1.847 11.627 1.00 65.88 92 GLY A CA 1
ATOM 760 C C . GLY A 1 92 ? -11.889 0.625 12.500 1.00 65.88 92 GLY A C 1
ATOM 761 O O . GLY A 1 92 ? -12.912 0.613 13.184 1.00 65.88 92 GLY A O 1
ATOM 762 N N . ASP A 1 93 ? -10.952 -0.325 12.568 1.00 60.28 93 ASP A N 1
ATOM 763 C CA . ASP A 1 93 ? -11.028 -1.495 13.462 1.00 60.28 93 ASP A CA 1
ATOM 764 C C . ASP A 1 93 ? -11.098 -1.074 14.942 1.00 60.28 93 ASP A C 1
ATOM 766 O O . ASP A 1 93 ? -11.839 -1.634 15.754 1.00 60.28 93 ASP A O 1
ATOM 770 N N . ASN A 1 94 ? -10.379 -0.008 15.303 1.00 57.47 94 ASN A N 1
ATOM 771 C CA . ASN A 1 94 ? -10.439 0.546 16.650 1.00 57.47 94 ASN A CA 1
ATOM 772 C C . ASN A 1 94 ? -11.751 1.299 16.941 1.00 57.47 94 ASN A C 1
ATOM 774 O O . ASN A 1 94 ? -12.237 1.223 18.066 1.00 57.47 94 ASN A O 1
ATOM 778 N N . VAL A 1 95 ? -12.379 1.987 15.976 1.00 53.53 95 VAL A N 1
ATOM 779 C CA . VAL A 1 95 ? -13.670 2.678 16.192 1.00 53.53 95 VAL A CA 1
ATOM 780 C C . VAL A 1 95 ? -14.794 1.685 16.501 1.00 53.53 95 VAL A C 1
ATOM 782 O O . VAL A 1 95 ? -15.658 1.989 17.327 1.00 53.53 95 VAL A O 1
ATOM 785 N N . GLU A 1 96 ? -14.778 0.486 15.914 1.00 52.62 96 GLU A N 1
ATOM 786 C CA . GLU A 1 96 ? -15.732 -0.572 16.274 1.00 52.62 96 GLU A CA 1
ATOM 787 C C . GLU A 1 96 ? -15.576 -1.015 17.738 1.00 52.62 96 GLU A C 1
ATOM 789 O O . GLU A 1 96 ? -16.582 -1.183 18.434 1.00 52.62 96 GLU A O 1
ATOM 794 N N . LYS A 1 97 ? -14.343 -1.051 18.265 1.00 52.25 97 LYS A N 1
ATOM 795 C CA . LYS A 1 97 ? -14.090 -1.313 19.696 1.00 52.25 97 LYS A CA 1
ATOM 796 C C . LYS A 1 97 ? -14.682 -0.237 20.615 1.00 52.25 97 LYS A C 1
ATOM 798 O O . LYS A 1 97 ? -15.081 -0.564 21.727 1.00 52.25 97 LYS A O 1
ATOM 803 N N . TYR A 1 98 ? -14.820 1.014 20.164 1.00 48.94 98 TYR A N 1
ATOM 804 C CA . TYR A 1 98 ? -15.467 2.087 20.942 1.00 48.94 98 TYR A CA 1
ATOM 805 C C . TYR A 1 98 ? -16.988 2.189 20.725 1.00 48.94 98 TYR A C 1
ATOM 807 O O . TYR A 1 98 ? -17.705 2.638 21.626 1.00 48.94 98 TYR A O 1
ATOM 815 N N . LYS A 1 99 ? -17.516 1.741 19.576 1.00 50.31 99 LYS A N 1
ATOM 816 C CA . LYS A 1 99 ? -18.971 1.645 19.346 1.00 50.31 99 LYS A CA 1
ATOM 817 C C . LYS A 1 99 ? -19.625 0.514 20.142 1.00 50.31 99 LYS A C 1
ATOM 819 O O . LYS A 1 99 ? -20.764 0.672 20.568 1.00 50.31 99 LYS A O 1
ATOM 824 N N . ALA A 1 100 ? -18.912 -0.582 20.403 1.00 49.97 100 ALA A N 1
ATOM 825 C CA . ALA A 1 100 ? -19.422 -1.663 21.252 1.00 49.97 100 ALA A CA 1
ATOM 826 C C . ALA A 1 100 ? -19.591 -1.248 22.731 1.00 49.97 100 ALA A C 1
ATOM 828 O O . ALA A 1 100 ? -20.415 -1.812 23.444 1.00 49.97 100 ALA A O 1
ATOM 829 N N . ILE A 1 101 ? -18.863 -0.226 23.198 1.00 49.00 101 ILE A N 1
ATOM 830 C CA . ILE A 1 101 ? -18.892 0.210 24.607 1.00 49.00 101 ILE A CA 1
ATOM 831 C C . ILE A 1 101 ? -20.059 1.179 24.890 1.00 49.00 101 ILE A C 1
ATOM 833 O O . ILE A 1 101 ? -20.452 1.371 26.039 1.00 49.00 101 ILE A O 1
ATOM 837 N N . THR A 1 102 ? -20.672 1.782 23.865 1.00 47.97 102 THR A N 1
ATOM 838 C CA . THR A 1 102 ? -21.607 2.909 24.056 1.00 47.97 102 THR A CA 1
ATOM 839 C C . THR A 1 102 ? -23.088 2.541 24.190 1.00 47.97 102 THR A C 1
ATOM 841 O O . THR A 1 102 ? -23.888 3.433 24.461 1.00 47.97 102 THR A O 1
ATOM 844 N N . ALA A 1 103 ? -23.476 1.264 24.087 1.00 49.81 103 ALA A N 1
AT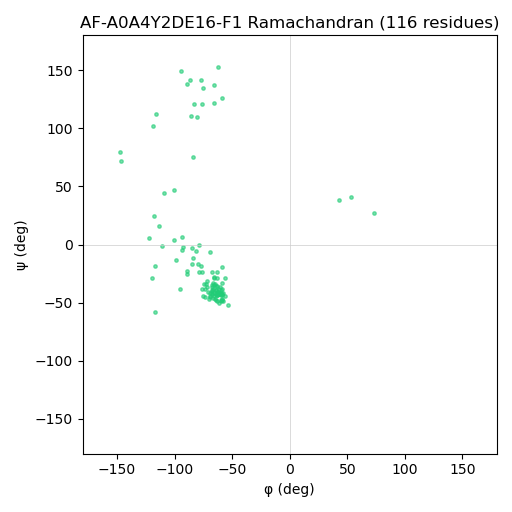OM 845 C CA . ALA A 1 103 ? -24.881 0.857 24.252 1.00 49.81 103 ALA A CA 1
ATOM 846 C C . ALA A 1 103 ? -25.147 -0.137 25.399 1.00 49.81 103 ALA A C 1
ATOM 848 O O . ALA A 1 103 ? -26.231 -0.094 25.980 1.00 49.81 103 ALA A O 1
ATOM 849 N N . GLU A 1 104 ? -24.192 -0.994 25.777 1.00 51.38 104 GLU A N 1
ATOM 850 C CA . GLU A 1 104 ? -24.486 -2.116 26.690 1.00 51.38 104 GLU A CA 1
ATOM 851 C C . GLU A 1 104 ? -24.126 -1.881 28.169 1.00 51.38 104 GLU A C 1
ATOM 853 O O . GLU A 1 104 ? -24.623 -2.592 29.037 1.00 51.38 104 GLU A O 1
ATOM 858 N N . SER A 1 105 ? -23.351 -0.843 28.510 1.00 46.78 105 SER A N 1
ATOM 859 C CA . SER A 1 105 ? -22.952 -0.577 29.910 1.00 46.78 105 SER A CA 1
ATOM 860 C C . SER A 1 105 ? -23.748 0.527 30.629 1.00 46.78 105 SER A C 1
ATOM 862 O O . SER A 1 105 ? -23.468 0.824 31.786 1.00 46.78 105 SER A O 1
ATOM 864 N N . VAL A 1 106 ? -24.774 1.115 29.998 1.00 51.66 106 VAL A N 1
ATOM 865 C CA . VAL A 1 106 ? -25.629 2.172 30.598 1.00 51.66 106 VAL A CA 1
ATOM 866 C C . VAL A 1 106 ? -26.909 1.628 31.268 1.00 51.66 106 VAL A C 1
ATOM 868 O O . VAL A 1 106 ? -27.720 2.398 31.763 1.00 51.66 106 VAL A O 1
ATOM 871 N N . ASN A 1 107 ? -27.095 0.306 31.375 1.00 50.28 107 ASN A N 1
ATOM 872 C CA . ASN A 1 107 ? -28.304 -0.289 31.982 1.00 50.28 107 ASN A CA 1
ATOM 873 C C . ASN A 1 107 ? -28.060 -1.141 33.244 1.00 50.28 107 ASN A C 1
ATOM 875 O O . ASN A 1 107 ? -28.875 -2.004 33.558 1.00 50.28 107 ASN A O 1
ATOM 879 N N . GLN A 1 108 ? -26.972 -0.930 33.998 1.00 48.44 108 GLN A N 1
ATOM 880 C CA . GLN A 1 108 ? -26.739 -1.691 35.244 1.00 48.44 108 GLN A CA 1
ATOM 881 C C . GLN A 1 108 ? -26.577 -0.860 36.524 1.00 48.44 108 GLN A C 1
ATOM 883 O O . GLN A 1 108 ? -26.374 -1.439 37.587 1.00 48.44 108 GLN A O 1
ATOM 888 N N . THR A 1 109 ? -26.756 0.465 36.486 1.00 41.06 109 THR A N 1
ATOM 889 C CA . THR A 1 109 ? -26.621 1.307 37.698 1.00 41.06 109 THR A CA 1
ATOM 890 C C . THR A 1 109 ? -27.919 1.970 38.163 1.00 41.06 109 THR A C 1
ATOM 892 O O . THR A 1 109 ? -27.886 2.873 38.996 1.00 41.06 109 THR A O 1
ATOM 895 N N . SER A 1 110 ? -29.076 1.509 37.684 1.00 47.09 110 SER A N 1
ATOM 896 C CA . SER A 1 110 ? -30.392 2.041 38.072 1.00 47.09 110 SER A CA 1
ATOM 897 C C . SER A 1 110 ? -31.208 1.078 38.938 1.00 47.09 110 SER A C 1
ATOM 899 O O . SER A 1 110 ? -32.406 0.949 38.731 1.00 47.09 110 SER A O 1
ATOM 901 N N . THR A 1 111 ? -30.601 0.433 39.940 1.00 42.84 111 THR A N 1
ATOM 902 C CA . THR A 1 111 ? -31.384 -0.226 41.002 1.00 42.84 111 THR A CA 1
ATOM 903 C C . THR A 1 111 ? -30.658 -0.171 42.341 1.00 42.84 111 THR A C 1
ATOM 905 O O . THR A 1 111 ? -30.152 -1.170 42.826 1.00 42.84 111 THR A O 1
ATOM 908 N N . ASN A 1 112 ? -30.592 1.009 42.952 1.00 50.34 112 ASN A N 1
ATOM 909 C CA . ASN A 1 112 ? -30.526 1.113 44.410 1.00 50.34 112 ASN A CA 1
ATOM 910 C C . ASN A 1 112 ? -31.242 2.395 44.833 1.00 50.34 112 ASN A C 1
ATOM 912 O O . ASN A 1 112 ? -30.644 3.443 45.062 1.00 50.34 112 ASN A O 1
ATOM 916 N N . ILE A 1 113 ? -32.567 2.288 44.869 1.00 58.31 113 ILE A N 1
ATOM 917 C CA . ILE A 1 113 ? -33.464 3.244 45.505 1.00 58.31 113 ILE A CA 1
ATOM 918 C C . ILE A 1 113 ? -33.541 2.821 46.980 1.00 58.31 113 ILE A C 1
ATOM 920 O O . ILE A 1 113 ? -34.124 1.770 47.252 1.00 58.31 113 ILE A O 1
ATOM 924 N N . PRO A 1 114 ? -32.991 3.555 47.961 1.00 49.72 114 PRO A N 1
ATOM 925 C CA . PRO A 1 114 ? -33.457 3.394 49.325 1.00 49.72 114 PRO A CA 1
ATOM 926 C C . PRO A 1 114 ? -34.754 4.196 49.475 1.00 49.72 114 PRO A C 1
ATOM 928 O O . PRO A 1 114 ? -34.754 5.427 49.461 1.00 49.72 114 PRO A O 1
ATOM 931 N N . GLN A 1 115 ? -35.877 3.485 49.607 1.00 56.00 115 GLN A N 1
ATOM 932 C CA . GLN A 1 115 ? -37.064 4.039 50.252 1.00 56.00 115 GLN A CA 1
ATOM 933 C C . GLN A 1 115 ? -36.686 4.451 51.677 1.00 56.00 115 GLN A C 1
ATOM 935 O O . GLN A 1 115 ? -36.223 3.613 52.450 1.00 56.00 115 GLN A O 1
ATOM 940 N N . VAL A 1 116 ? -36.950 5.702 52.048 1.00 52.00 116 VAL A N 1
ATOM 941 C CA . VAL A 1 116 ? -37.151 6.058 53.454 1.00 52.00 116 VAL A CA 1
ATOM 942 C C . VAL A 1 116 ? -38.559 6.612 53.578 1.00 52.00 116 VAL A C 1
ATOM 944 O O . VAL A 1 116 ? -38.868 7.726 53.161 1.00 52.00 116 VAL A O 1
ATOM 947 N N . THR A 1 117 ? -39.414 5.733 54.081 1.00 46.25 117 THR A N 1
ATOM 948 C CA . THR A 1 117 ? -40.753 6.014 54.576 1.00 46.25 117 THR A CA 1
ATOM 949 C C . THR A 1 117 ? -40.628 6.411 56.050 1.00 46.25 117 THR A C 1
ATOM 951 O O . THR A 1 117 ? -39.904 5.733 56.780 1.00 46.25 117 THR A O 1
ATOM 954 N N . LEU A 1 118 ? -41.445 7.396 56.445 1.00 47.09 118 L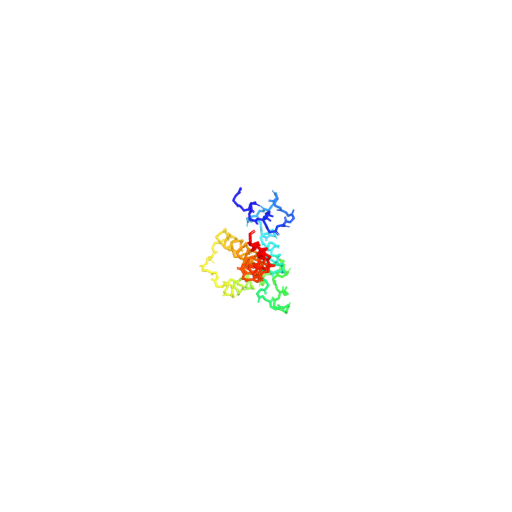EU A N 1
ATOM 955 C CA . LEU A 1 118 ? -41.773 7.874 57.802 1.00 47.09 118 LEU A CA 1
ATOM 956 C C . LEU A 1 118 ? -40.864 8.964 58.387 1.00 47.09 118 LEU A C 1
ATOM 958 O O . LEU A 1 118 ? -39.698 8.680 58.728 1.00 47.09 118 LEU A O 1
#

InterPro domains:
  IPR019265 RNA transcription, translation and transport factor protein [PF10036] (4-110)
  IPR019265 RNA transcription, translation and transport factor protein [PTHR15924] (4-110)

Foldseek 3Di:
DVCLVLCVLLVPPCSPPQDLPDLVSLLVVLLCLCVRFVVLDDPVLSVLSVPSVDPCNVVSVVVVCVSVVPPDDDSVSVSVVSSVVRSCRVVVVVVVVVVVVPPPPPPDPPPDDDDDDD

Mean predicted aligned error: 12.16 Å

Sequence (118 aa):
MAYQRKLEALGYMKINDFNVFCDEDFRSLVVWLEDQVIRQYAIEDRAPLRTIASPDWEDAFKTYLNAVSCPFSDREEVADWLLGLAVRLEYGDNVEKYKAITAESVNQTSTNIPQVTL

Radius of gyration: 22.01 Å; Cα contacts (8 Å, |Δi|>4): 68; chains: 1; bounding box: 57×31×71 Å

Nearest PDB structures (foldseek):
  7p3a-assembly2_B  TM=7.523E-01  e=2.030E-07  Homo sapiens
  7p3a-assembly1_A  TM=7.432E-01  e=4.248E-06  Homo sapiens

pLDDT: mean 72.95, std 13.53, range [41.06, 88.25]

Secondary structure (DSSP, 8-state):
-HHHHHHHHTT-TTTTT--TT-HHHHHHHHHHHIIIII--S-TTTHHHHH-TT-TTHHHHHHHHHHHTT----SHHHHHHHHHHHHHHHHHHHHHHHHHTHHHHSSSSS---------

Organism: Araneus ventricosus (NCBI:txid182803)